Protein AF-A0A8S9Z5M8-F1 (afdb_monomer)

Sequence (150 aa):
MRRLLTLWLYGPLDDVDRWKASKYRQVLLYIGLVCLKEVLDAKMYEKFLRLSACMYALCNSQLPQHYLSFVHRTLIKTVDQFAALYGEGELVFNVHNVVHLCYEVILRGSMDAFSAVPYESYLSTLETFDTLTNVAPLTAFPEMCGKGCL

Secondary structure (DSSP, 8-state):
-HHHHTTTSSS-GGGGGG--HHHHHHIIIIIHHHHTTTTS-HHHHHHHHHHHHHHHHHH-TT--HHHHHHHHHHHHHHHHHHHHHH-TTSSHHHHHHHHHHHHHHHHH-SHHHH-SGGGHHHHHHHHHHHHHHTPPPTT-----------

Foldseek 3Di:
DQPQCPVPPVDHPVVVVVDAVVVVLCCLQPVVLPSCPVPDDPVVSVLSVLLNVLLVLLQDQPRDLVVLVVSLVSLVVSLVVVCVVPHVPPRCPVSVVSSCSSVVCVVQNGCVRPDCRVCPVVVVVVVVVCVVVPDPDPVPPDDDDDDDDD

Solvent-accessible surface area (backbone atoms only — not comparable to full-atom values): 9082 Å² total; per-residue (Å²): 115,72,77,71,52,48,78,73,42,100,51,71,75,89,46,60,91,73,56,53,69,60,55,55,49,44,34,53,68,52,52,39,69,66,66,36,58,89,67,42,57,72,74,57,36,53,52,49,51,53,50,28,52,41,54,51,50,46,49,40,72,81,58,57,70,79,53,49,61,53,40,38,56,51,42,48,56,50,47,55,56,47,36,74,74,73,40,77,83,83,46,55,67,72,54,49,51,59,47,50,46,51,57,48,31,73,74,65,40,26,44,70,74,73,51,64,60,84,50,52,66,54,53,57,48,50,55,52,52,47,69,72,62,74,55,79,64,86,80,72,68,75,93,75,82,85,82,89,81,135

Organism: NCBI:txid59628

pLDDT: mean 72.51, std 16.0, range [34.66, 91.06]

Structure (mmCIF, N/CA/C/O backbone):
data_AF-A0A8S9Z5M8-F1
#
_entry.id   AF-A0A8S9Z5M8-F1
#
loop_
_atom_site.group_PDB
_atom_site.id
_atom_site.type_symbol
_atom_site.label_atom_id
_atom_site.label_alt_id
_atom_site.label_comp_id
_atom_site.label_asym_id
_atom_site.label_entity_id
_atom_site.label_seq_id
_atom_site.pdbx_PDB_ins_code
_atom_site.Cartn_x
_atom_site.Cartn_y
_atom_site.Cartn_z
_atom_site.occupancy
_atom_site.B_iso_or_equiv
_atom_site.auth_seq_id
_atom_site.auth_comp_id
_atom_site.auth_asym_id
_atom_site.auth_atom_id
_atom_site.pdbx_PDB_model_num
ATOM 1 N N . MET A 1 1 ? -15.875 -4.301 15.216 1.00 44.03 1 MET A N 1
ATOM 2 C CA . MET A 1 1 ? -14.491 -4.409 14.696 1.00 44.03 1 MET A CA 1
ATOM 3 C C . MET A 1 1 ? -13.728 -5.605 15.263 1.00 44.03 1 MET A C 1
ATOM 5 O O . MET A 1 1 ? -13.448 -6.506 14.488 1.00 44.03 1 MET A O 1
ATOM 9 N N . ARG A 1 2 ? -13.460 -5.695 16.578 1.00 37.50 2 ARG A N 1
ATOM 10 C CA . ARG A 1 2 ? -12.623 -6.781 17.143 1.00 37.50 2 ARG A CA 1
ATOM 11 C C . ARG A 1 2 ? -13.194 -8.205 16.995 1.00 37.50 2 ARG A C 1
ATOM 13 O O . ARG A 1 2 ? -12.469 -9.102 16.608 1.00 37.50 2 ARG A O 1
ATOM 20 N N . ARG A 1 3 ? -14.494 -8.425 17.225 1.00 37.25 3 ARG A N 1
ATOM 21 C CA . ARG A 1 3 ? -15.064 -9.794 17.275 1.00 37.25 3 ARG A CA 1
ATOM 22 C C . ARG A 1 3 ? -15.187 -10.530 15.931 1.00 37.25 3 ARG A C 1
ATOM 24 O O . ARG A 1 3 ? -15.188 -11.754 15.924 1.00 37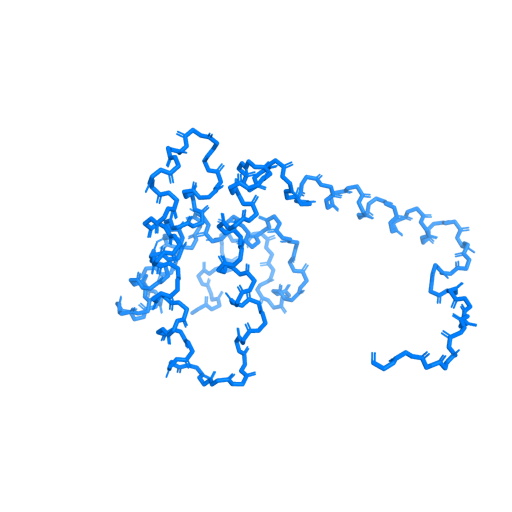.25 3 ARG A O 1
ATOM 31 N N . LEU A 1 4 ? -15.312 -9.811 14.813 1.00 42.97 4 LEU A N 1
ATOM 32 C CA . LEU A 1 4 ? -15.483 -10.432 13.488 1.00 42.97 4 LEU A CA 1
ATOM 33 C C . LEU A 1 4 ? -14.142 -10.807 12.846 1.00 42.97 4 LEU A C 1
ATOM 35 O O . LEU A 1 4 ? -14.042 -11.824 12.171 1.00 42.97 4 LEU A O 1
ATOM 39 N N . LEU A 1 5 ? -13.101 -10.018 13.107 1.00 44.25 5 LEU A N 1
ATOM 40 C CA . LEU A 1 5 ? -11.755 -10.260 12.594 1.00 44.25 5 LEU A CA 1
ATOM 41 C C . LEU A 1 5 ? -11.024 -11.373 13.386 1.00 44.25 5 LEU A C 1
ATOM 43 O O . LEU A 1 5 ? -10.251 -12.112 12.788 1.00 44.25 5 LEU A O 1
ATOM 47 N N . THR A 1 6 ? -11.324 -11.580 14.680 1.00 49.69 6 THR A N 1
ATOM 48 C CA . THR A 1 6 ? -10.726 -12.650 15.516 1.00 49.69 6 THR A CA 1
ATOM 49 C C . THR A 1 6 ? -11.172 -14.066 15.158 1.00 49.69 6 THR A C 1
ATOM 51 O O . THR A 1 6 ? -10.491 -15.020 15.508 1.00 49.69 6 THR A O 1
ATOM 54 N N . LEU A 1 7 ? -12.330 -14.228 14.511 1.00 46.56 7 LEU A N 1
ATOM 55 C CA . LEU A 1 7 ? -12.859 -15.551 14.154 1.00 46.56 7 LEU A CA 1
ATOM 56 C C . LEU A 1 7 ? -12.249 -16.114 12.859 1.00 46.56 7 LEU A C 1
ATOM 58 O O . LEU A 1 7 ? -12.346 -17.314 12.627 1.00 46.56 7 LEU A O 1
ATOM 62 N N . TRP A 1 8 ? -11.624 -15.267 12.032 1.00 43.75 8 TRP A N 1
ATOM 63 C CA . TRP A 1 8 ? -11.082 -15.643 10.717 1.00 43.75 8 TRP A CA 1
ATOM 64 C C . TRP A 1 8 ? -9.575 -15.400 10.566 1.00 43.75 8 TRP A C 1
ATOM 66 O O . TRP A 1 8 ? -8.917 -16.119 9.817 1.00 43.75 8 TRP A O 1
ATOM 76 N N . LEU A 1 9 ? -8.997 -14.431 11.281 1.00 47.44 9 LEU A N 1
ATOM 77 C CA . LEU A 1 9 ? -7.546 -14.312 11.410 1.00 47.44 9 LEU A CA 1
ATOM 78 C C . LEU A 1 9 ? -7.100 -15.188 12.581 1.00 47.44 9 LEU A C 1
ATOM 80 O O . LEU A 1 9 ? -7.523 -14.980 13.712 1.00 47.44 9 LEU A O 1
ATOM 84 N N . TYR A 1 10 ? -6.246 -16.169 12.297 1.00 44.75 10 TYR A N 1
ATOM 85 C CA . TYR A 1 10 ? -5.648 -17.112 13.250 1.00 44.75 10 TYR A CA 1
ATOM 86 C C . TYR A 1 10 ? -4.665 -16.384 14.205 1.00 44.75 10 TYR A C 1
ATOM 88 O O . TYR A 1 10 ? -3.453 -16.599 14.167 1.00 44.75 10 TYR A O 1
ATOM 96 N N . GLY A 1 11 ? -5.154 -15.425 14.997 1.00 53.72 11 GLY A N 1
ATOM 97 C CA . GLY A 1 11 ? -4.364 -14.648 15.951 1.00 53.72 11 GLY A CA 1
ATOM 98 C C . GLY A 1 11 ? -5.156 -13.522 16.638 1.00 53.72 11 GLY A C 1
ATOM 99 O O . GLY A 1 11 ? -6.099 -12.988 16.048 1.00 53.72 11 GLY A O 1
ATOM 100 N N . PRO A 1 12 ? -4.781 -13.130 17.870 1.00 50.78 12 PRO A N 1
ATOM 101 C CA . PRO A 1 12 ? -5.398 -11.997 18.545 1.00 50.78 12 PRO A CA 1
ATOM 102 C C . PRO A 1 12 ? -5.161 -10.713 17.741 1.00 50.78 12 PRO A C 1
ATOM 104 O O . PRO A 1 12 ? -4.031 -10.376 17.391 1.00 50.78 12 PRO A O 1
ATOM 107 N N . LEU A 1 13 ? -6.229 -9.956 17.485 1.00 54.47 13 LEU A N 1
ATOM 108 C CA . LEU A 1 13 ? -6.138 -8.578 16.977 1.00 54.47 13 LEU A CA 1
ATOM 109 C C . LEU A 1 13 ? -5.541 -7.610 18.006 1.00 54.47 13 LEU A C 1
ATOM 111 O O . LEU A 1 13 ? -5.389 -6.428 17.720 1.00 54.47 13 LEU A O 1
ATOM 115 N N . ASP A 1 14 ? -5.255 -8.095 19.211 1.00 56.62 14 ASP A N 1
ATOM 116 C CA . ASP A 1 14 ? -4.609 -7.319 20.263 1.00 56.62 14 ASP A CA 1
ATOM 117 C C . ASP A 1 14 ? -3.111 -7.101 19.981 1.00 56.62 14 ASP A C 1
ATOM 119 O O . ASP A 1 14 ? -2.494 -6.274 20.636 1.00 56.62 14 ASP A O 1
ATOM 123 N N . ASP A 1 15 ? -2.556 -7.783 18.971 1.00 62.53 15 ASP A N 1
ATOM 124 C CA . ASP A 1 15 ? -1.140 -7.731 18.585 1.00 62.53 15 ASP A CA 1
ATOM 125 C C . ASP A 1 15 ? -0.957 -7.305 17.114 1.00 62.53 15 ASP A C 1
ATOM 127 O O . ASP A 1 15 ? -0.046 -7.765 16.423 1.00 62.53 15 ASP A O 1
ATOM 131 N N . VAL A 1 16 ? -1.847 -6.443 16.598 1.00 61.62 16 VAL A N 1
ATOM 132 C CA . VAL A 1 16 ? -1.737 -5.889 15.230 1.00 61.62 16 VAL A CA 1
ATOM 133 C C . VAL A 1 16 ? -0.348 -5.286 15.008 1.00 61.62 16 VAL A C 1
ATOM 135 O O . VAL A 1 16 ? 0.288 -5.589 14.003 1.00 61.62 16 VAL A O 1
ATOM 138 N N . ASP A 1 17 ? 0.196 -4.574 15.992 1.00 63.91 17 ASP A N 1
ATOM 139 C CA . ASP A 1 17 ? 1.531 -3.965 15.915 1.00 63.91 17 ASP A CA 1
ATOM 140 C C . ASP A 1 17 ? 2.669 -4.984 15.699 1.00 63.91 17 ASP A C 1
ATOM 142 O O . ASP A 1 17 ? 3.734 -4.626 15.202 1.00 63.91 17 ASP A O 1
ATOM 146 N N . ARG A 1 18 ? 2.447 -6.271 16.006 1.00 67.00 18 ARG A N 1
ATOM 147 C CA . ARG A 1 18 ? 3.415 -7.367 15.802 1.00 67.00 18 ARG A CA 1
ATOM 148 C C . ARG A 1 18 ? 3.173 -8.177 14.532 1.00 67.00 18 ARG A C 1
ATOM 150 O O . ARG A 1 18 ? 3.796 -9.223 14.324 1.00 67.00 18 ARG A O 1
ATOM 157 N N . TRP A 1 19 ? 2.221 -7.778 13.697 1.00 69.69 19 TRP A N 1
ATOM 158 C CA . TRP A 1 19 ? 1.952 -8.509 12.470 1.00 69.69 19 TRP A CA 1
ATOM 159 C C . TRP A 1 19 ? 3.107 -8.368 11.483 1.00 69.69 19 TRP A C 1
ATOM 161 O O . TRP A 1 19 ? 3.592 -7.280 11.196 1.00 69.69 19 TRP A O 1
ATOM 171 N N . LYS A 1 20 ? 3.498 -9.503 10.905 1.00 73.31 20 LYS A N 1
ATOM 172 C CA . LYS A 1 20 ? 4.399 -9.543 9.753 1.00 73.31 20 LYS A CA 1
ATOM 173 C C . LYS A 1 20 ? 3.739 -8.858 8.546 1.00 73.31 20 LYS A C 1
ATOM 175 O O . LYS A 1 20 ? 2.514 -8.930 8.386 1.00 73.31 20 LYS A O 1
ATOM 180 N N . ALA A 1 21 ? 4.527 -8.249 7.665 1.00 75.81 21 ALA A N 1
ATOM 181 C CA . ALA A 1 21 ? 4.059 -7.562 6.460 1.00 75.81 21 ALA A CA 1
ATOM 182 C C . ALA A 1 21 ? 3.217 -8.477 5.555 1.00 75.81 21 ALA A C 1
ATOM 184 O O . ALA A 1 21 ? 2.241 -8.031 4.950 1.00 75.81 21 ALA A O 1
ATOM 185 N N . SER A 1 22 ? 3.527 -9.776 5.521 1.00 78.31 22 SER A N 1
ATOM 186 C CA . SER A 1 22 ? 2.708 -10.810 4.865 1.00 78.31 22 SER A CA 1
ATOM 187 C C . SER A 1 22 ? 1.237 -10.821 5.316 1.00 78.31 22 SER A C 1
ATOM 189 O O . SER A 1 22 ? 0.340 -10.901 4.471 1.00 78.31 22 SER A O 1
ATOM 191 N N . LYS A 1 23 ? 0.957 -10.674 6.619 1.00 79.56 23 LYS A N 1
ATOM 192 C CA . LYS A 1 23 ? -0.420 -10.623 7.151 1.00 79.56 23 LYS A CA 1
ATOM 193 C C . LYS A 1 23 ? -1.125 -9.327 6.765 1.00 79.56 23 LYS A C 1
ATOM 195 O O . LYS A 1 23 ? -2.271 -9.365 6.319 1.00 79.56 23 LYS A O 1
ATOM 200 N N . TYR A 1 24 ? -0.430 -8.194 6.869 1.00 80.00 24 TYR A N 1
ATOM 201 C CA . TYR A 1 24 ? -0.959 -6.902 6.426 1.00 80.00 24 TYR A CA 1
ATOM 202 C C . TYR A 1 24 ? -1.333 -6.919 4.946 1.00 80.00 24 TYR A C 1
ATOM 204 O O . TYR A 1 24 ? -2.430 -6.500 4.576 1.00 80.00 24 TYR A O 1
ATOM 212 N N . ARG A 1 25 ? -0.464 -7.488 4.105 1.00 84.25 25 ARG A N 1
ATOM 213 C CA . ARG A 1 25 ? -0.726 -7.676 2.678 1.00 84.25 25 ARG A CA 1
ATOM 214 C C . ARG A 1 25 ? -1.955 -8.554 2.436 1.00 84.25 25 ARG A C 1
ATOM 216 O O . ARG A 1 25 ? -2.781 -8.220 1.589 1.00 84.25 25 ARG A O 1
ATOM 223 N N . GLN A 1 26 ? -2.102 -9.651 3.178 1.00 84.88 26 GLN A N 1
ATOM 224 C CA . G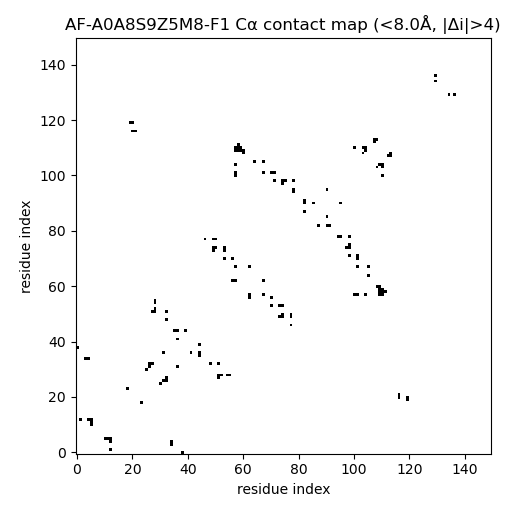LN A 1 26 ? -3.246 -10.555 3.038 1.00 84.88 26 GLN A CA 1
ATOM 225 C C . GLN A 1 26 ? -4.573 -9.873 3.399 1.00 84.88 26 GLN A C 1
ATOM 227 O O . GLN A 1 26 ? -5.579 -10.052 2.706 1.00 84.88 26 GLN A O 1
ATOM 232 N N . VAL A 1 27 ? -4.574 -9.056 4.455 1.00 85.56 27 VAL A N 1
ATOM 233 C CA . VAL A 1 27 ? -5.740 -8.254 4.835 1.00 85.56 27 VAL A CA 1
ATOM 234 C C . VAL A 1 27 ? -6.033 -7.187 3.789 1.00 85.56 27 VAL A C 1
ATOM 236 O O . VAL A 1 27 ? -7.179 -7.058 3.370 1.00 85.56 27 VAL A O 1
ATOM 239 N N . LEU A 1 28 ? -5.021 -6.472 3.308 1.00 86.31 28 LEU A N 1
ATOM 240 C CA . LEU A 1 28 ? -5.208 -5.390 2.346 1.00 86.31 28 LEU A CA 1
ATOM 241 C C . LEU A 1 28 ? -5.743 -5.877 0.991 1.00 86.31 28 LEU A C 1
ATOM 243 O O . LEU A 1 28 ? -6.610 -5.224 0.414 1.00 86.31 28 LEU A O 1
ATOM 247 N N . LEU A 1 29 ? -5.240 -7.007 0.486 1.00 88.00 29 LEU A N 1
ATOM 248 C CA . LEU A 1 29 ? -5.560 -7.491 -0.861 1.00 88.00 29 LEU A CA 1
ATOM 249 C C . LEU A 1 29 ? -6.757 -8.443 -0.918 1.00 88.00 29 LEU A C 1
ATOM 251 O O . LEU A 1 29 ? -7.408 -8.513 -1.956 1.00 88.00 29 LEU A O 1
ATOM 255 N N . TYR A 1 30 ? -7.043 -9.182 0.159 1.00 87.75 30 TYR A N 1
ATOM 256 C CA . TYR A 1 30 ? -8.009 -10.284 0.104 1.00 87.75 30 TYR A CA 1
ATOM 257 C C . TYR A 1 30 ? -9.039 -10.218 1.229 1.00 87.75 30 TYR A C 1
ATOM 259 O O . TYR A 1 30 ? -10.225 -10.015 0.979 1.00 87.75 30 TYR A O 1
ATOM 267 N N . ILE A 1 31 ? -8.601 -10.370 2.481 1.00 85.94 31 ILE A N 1
ATOM 268 C CA . ILE A 1 31 ? -9.518 -10.587 3.612 1.00 85.94 31 ILE A CA 1
ATOM 269 C C . ILE A 1 31 ? -10.308 -9.310 3.928 1.00 85.94 31 ILE A C 1
ATOM 271 O O . ILE A 1 31 ? -11.511 -9.359 4.182 1.00 85.94 31 ILE A O 1
ATOM 275 N N . GLY A 1 32 ? -9.658 -8.150 3.859 1.00 84.62 32 GLY A N 1
ATOM 276 C CA . GLY A 1 32 ? -10.265 -6.858 4.164 1.00 84.62 32 GLY A CA 1
ATOM 277 C C . GLY A 1 32 ? -11.416 -6.499 3.227 1.00 84.62 32 GLY A C 1
ATOM 278 O O . GLY A 1 32 ? -12.378 -5.886 3.678 1.00 84.62 32 GLY A O 1
ATOM 279 N N . LEU A 1 33 ? -11.386 -6.949 1.966 1.00 87.88 33 LEU A N 1
ATOM 280 C CA . LEU A 1 33 ? -12.470 -6.714 1.003 1.00 87.88 33 LEU A CA 1
ATOM 281 C C . LEU A 1 33 ? -13.803 -7.290 1.500 1.00 87.88 33 LEU A C 1
ATOM 283 O O . LEU A 1 33 ? -14.843 -6.657 1.339 1.00 87.88 33 LEU A O 1
ATOM 287 N N . VAL A 1 34 ? -13.766 -8.466 2.129 1.00 87.25 34 VAL A N 1
ATOM 288 C CA . VAL A 1 34 ? -14.957 -9.152 2.649 1.00 87.25 34 VAL A CA 1
ATOM 289 C C . VAL A 1 34 ? -15.258 -8.698 4.074 1.00 87.25 34 VAL A C 1
ATOM 291 O O . VAL A 1 34 ? -16.385 -8.323 4.385 1.00 87.25 34 VAL A O 1
ATOM 294 N N . CYS A 1 35 ? -14.246 -8.689 4.944 1.00 84.69 35 CYS A N 1
ATOM 295 C CA . CYS A 1 35 ? -14.439 -8.454 6.373 1.00 84.69 35 CYS A CA 1
ATOM 296 C C . CYS A 1 35 ? -14.772 -7.001 6.722 1.00 84.69 35 CYS A C 1
ATOM 298 O O . CYS A 1 35 ? -15.430 -6.769 7.734 1.00 84.69 35 CYS A O 1
ATOM 300 N N . LEU A 1 36 ? -14.319 -6.020 5.933 1.00 82.88 36 LEU A N 1
ATOM 301 C CA . LEU A 1 36 ? -14.535 -4.604 6.247 1.00 82.88 36 LEU A CA 1
ATOM 302 C C . LEU A 1 36 ? -15.835 -4.042 5.667 1.00 82.88 36 LEU A C 1
ATOM 304 O O . LEU A 1 36 ? -16.239 -2.954 6.072 1.00 82.88 36 LEU A O 1
ATOM 308 N N . LYS A 1 37 ? -16.507 -4.780 4.775 1.00 84.06 37 LYS A N 1
ATOM 309 C CA . LYS A 1 37 ? -17.727 -4.328 4.091 1.00 84.06 37 LYS A CA 1
ATOM 310 C C . LYS A 1 37 ? -18.855 -3.970 5.057 1.00 84.06 37 LYS A C 1
ATOM 312 O O . LYS A 1 37 ? -19.471 -2.925 4.915 1.00 84.06 37 LYS A O 1
ATOM 317 N N . GLU A 1 38 ? -19.086 -4.821 6.050 1.00 82.69 38 GLU A N 1
ATOM 318 C CA . GLU A 1 38 ? -20.159 -4.652 7.043 1.00 82.69 38 GLU A CA 1
ATOM 319 C C . GLU A 1 38 ? -19.685 -3.899 8.301 1.00 82.69 38 GLU A C 1
ATOM 321 O O . GLU A 1 38 ? -20.399 -3.803 9.297 1.00 82.69 38 GLU A O 1
ATOM 326 N N . VAL A 1 39 ? -18.434 -3.428 8.302 1.00 84.50 39 VAL A N 1
ATOM 327 C CA . VAL A 1 39 ? -17.768 -2.871 9.487 1.00 84.50 39 VAL A CA 1
ATOM 328 C C . VAL A 1 39 ? -17.448 -1.391 9.318 1.00 84.50 39 VAL A C 1
ATOM 330 O O . VAL A 1 39 ? -17.513 -0.645 10.294 1.00 84.50 39 VAL A O 1
ATOM 333 N N . LEU A 1 40 ? -17.075 -0.973 8.109 1.00 82.88 40 LEU A N 1
ATOM 334 C CA . LEU A 1 40 ? -16.789 0.417 7.776 1.00 82.88 40 LEU A CA 1
ATOM 335 C C . LEU A 1 40 ? -18.038 1.116 7.237 1.00 82.88 40 LEU A C 1
ATOM 337 O O . LEU A 1 40 ? -18.867 0.502 6.571 1.00 82.88 40 LEU A O 1
ATOM 341 N N . ASP A 1 41 ? -18.124 2.428 7.466 1.00 87.50 41 ASP A N 1
ATOM 342 C CA . ASP A 1 41 ? -19.095 3.263 6.761 1.00 87.50 41 ASP A CA 1
ATOM 343 C C . ASP A 1 41 ? -18.871 3.179 5.243 1.00 87.50 41 ASP A C 1
ATOM 345 O O . ASP A 1 41 ? -17.732 3.051 4.779 1.00 87.50 41 ASP A O 1
ATOM 349 N N . ALA A 1 42 ? -19.945 3.304 4.463 1.00 87.38 42 ALA A N 1
ATOM 350 C CA . ALA A 1 42 ? -19.910 3.141 3.012 1.00 87.38 42 ALA A CA 1
ATOM 351 C C . ALA A 1 42 ? -18.831 4.016 2.345 1.00 87.38 42 ALA A C 1
ATOM 353 O O . ALA A 1 42 ? -18.111 3.548 1.460 1.00 87.38 42 ALA A O 1
ATOM 354 N N . LYS A 1 43 ? -18.651 5.260 2.812 1.00 86.00 43 LYS A N 1
ATOM 355 C CA . LYS A 1 43 ? -17.641 6.183 2.265 1.00 86.00 43 LYS A CA 1
ATOM 356 C C . LYS A 1 43 ? -16.212 5.757 2.594 1.00 86.00 43 LYS A C 1
ATOM 358 O O . LYS A 1 43 ? -15.302 5.977 1.795 1.00 86.00 43 LYS A O 1
ATOM 363 N N . MET A 1 44 ? -15.996 5.180 3.774 1.00 82.88 44 MET A N 1
ATOM 364 C CA . MET A 1 44 ? -14.684 4.678 4.190 1.00 82.88 44 MET A CA 1
ATOM 365 C C . MET A 1 44 ? -14.350 3.370 3.480 1.00 82.88 44 MET A C 1
ATOM 367 O O . MET A 1 44 ? -13.221 3.190 3.025 1.00 82.88 44 MET A O 1
ATOM 371 N N . TYR A 1 45 ? -15.339 2.489 3.325 1.00 87.38 45 TYR A N 1
ATOM 372 C CA . TYR A 1 45 ? -15.183 1.243 2.590 1.00 87.38 45 TYR A CA 1
ATOM 373 C C . TYR A 1 45 ? -14.836 1.495 1.119 1.00 87.38 45 TYR A C 1
ATOM 375 O O . TYR A 1 45 ? -13.931 0.859 0.589 1.00 87.38 45 TYR A O 1
ATOM 383 N N . GLU A 1 46 ? -15.455 2.487 0.471 1.00 89.31 46 GLU A N 1
ATOM 384 C CA . GLU A 1 46 ? -15.107 2.863 -0.904 1.00 89.31 46 GLU A CA 1
ATOM 385 C C . GLU A 1 46 ? -13.636 3.300 -1.042 1.00 89.31 46 GLU A C 1
ATOM 387 O O . GLU A 1 46 ? -12.945 2.907 -1.985 1.00 89.31 46 GLU A O 1
ATOM 392 N N . LYS A 1 47 ? -13.122 4.080 -0.084 1.00 85.94 47 LYS A N 1
ATOM 393 C CA . LYS A 1 47 ? -11.710 4.504 -0.063 1.00 85.94 47 LYS A CA 1
ATOM 394 C C . LYS A 1 47 ? -10.776 3.319 0.162 1.00 85.94 47 LYS A C 1
ATOM 396 O O . LYS A 1 47 ? -9.753 3.219 -0.515 1.00 85.94 47 LYS A O 1
ATOM 401 N N . PHE A 1 48 ? -11.150 2.406 1.060 1.00 87.31 48 PHE A N 1
ATOM 402 C CA . PHE A 1 48 ? -10.425 1.156 1.275 1.00 87.31 48 PHE A CA 1
ATOM 403 C C . PHE A 1 48 ? -10.374 0.314 -0.008 1.00 87.31 48 PHE A C 1
ATOM 405 O O . PHE A 1 48 ? -9.294 -0.089 -0.424 1.00 87.31 48 PHE A O 1
ATOM 412 N N . LEU A 1 49 ? -11.505 0.134 -0.700 1.00 90.31 49 LEU A N 1
ATOM 413 C CA . LEU A 1 49 ? -11.564 -0.596 -1.969 1.00 90.31 49 LEU A CA 1
ATOM 414 C C . LEU A 1 49 ? -10.656 0.016 -3.040 1.00 90.31 49 LEU A C 1
ATOM 416 O O . LEU A 1 49 ? -9.947 -0.715 -3.732 1.00 90.31 49 LEU A O 1
ATOM 420 N N . ARG A 1 50 ? -10.648 1.349 -3.174 1.00 90.00 50 ARG A N 1
ATOM 421 C CA . ARG A 1 50 ? -9.758 2.049 -4.118 1.00 90.00 50 ARG A CA 1
ATOM 422 C C . ARG A 1 50 ? -8.288 1.790 -3.799 1.00 90.00 50 ARG A C 1
ATOM 424 O O . ARG A 1 50 ? -7.519 1.506 -4.717 1.00 90.00 50 ARG A O 1
ATOM 431 N N . LEU A 1 51 ? -7.912 1.850 -2.521 1.00 88.81 51 LEU A N 1
ATOM 432 C CA . LEU A 1 51 ? -6.554 1.543 -2.074 1.00 88.81 51 LEU A CA 1
ATOM 433 C C . LEU A 1 51 ? -6.187 0.085 -2.388 1.00 88.81 51 LEU A C 1
ATOM 435 O O . LEU A 1 51 ? -5.175 -0.155 -3.043 1.00 88.81 51 LEU A O 1
ATOM 439 N N . SER A 1 52 ? -7.028 -0.876 -1.999 1.00 90.88 52 SER A N 1
ATOM 440 C CA . SER A 1 52 ? -6.820 -2.303 -2.274 1.00 90.88 52 SER A CA 1
ATOM 441 C C . SER A 1 52 ? -6.670 -2.592 -3.768 1.00 90.88 52 SER A C 1
ATOM 443 O O . SER A 1 52 ? -5.769 -3.330 -4.160 1.00 90.88 52 SER A O 1
ATOM 445 N N . ALA A 1 53 ? -7.495 -1.972 -4.616 1.00 91.06 53 ALA A N 1
ATOM 446 C CA . ALA A 1 53 ? -7.414 -2.126 -6.067 1.00 91.06 53 ALA A CA 1
ATOM 447 C C . ALA A 1 53 ? -6.098 -1.574 -6.639 1.00 91.06 53 ALA A C 1
ATOM 449 O O . ALA A 1 53 ? -5.473 -2.222 -7.479 1.00 91.06 53 ALA A O 1
ATOM 450 N N . CYS A 1 54 ? -5.646 -0.409 -6.163 1.00 90.88 54 CYS A N 1
ATOM 451 C CA . CYS A 1 54 ? -4.359 0.158 -6.569 1.00 90.88 54 CYS A CA 1
ATOM 452 C C . CYS A 1 54 ? -3.196 -0.754 -6.165 1.00 90.88 54 CYS A C 1
ATOM 454 O O . CYS A 1 54 ? -2.325 -1.040 -6.983 1.00 90.88 54 CYS A O 1
ATOM 456 N N . MET A 1 55 ? -3.208 -1.263 -4.933 1.00 89.62 55 MET A N 1
ATOM 457 C CA . MET A 1 55 ? -2.170 -2.169 -4.435 1.00 89.62 55 MET A CA 1
ATOM 458 C C . MET A 1 55 ? -2.149 -3.492 -5.203 1.00 89.62 55 MET A C 1
ATOM 460 O O . MET A 1 55 ? -1.078 -3.974 -5.565 1.00 89.62 55 MET A O 1
ATOM 464 N N . TYR A 1 56 ? -3.320 -4.041 -5.530 1.00 90.00 56 TYR A N 1
ATOM 465 C CA . TYR A 1 56 ? -3.430 -5.227 -6.378 1.00 90.00 56 TYR A CA 1
ATOM 466 C C . TYR A 1 56 ? -2.835 -4.986 -7.772 1.00 90.00 56 TYR A C 1
ATOM 468 O O . TYR A 1 56 ? -2.086 -5.818 -8.283 1.00 90.00 56 TYR A O 1
ATOM 476 N N . ALA A 1 57 ? -3.109 -3.821 -8.368 1.00 89.56 57 ALA A N 1
ATOM 477 C CA . ALA A 1 57 ? -2.551 -3.440 -9.660 1.00 89.56 57 ALA A CA 1
ATOM 478 C C . ALA A 1 57 ? -1.014 -3.331 -9.619 1.00 89.56 57 ALA A C 1
ATOM 480 O O . ALA A 1 57 ? -0.353 -3.792 -10.543 1.00 89.56 57 ALA A O 1
ATOM 481 N N . LEU A 1 58 ? -0.439 -2.792 -8.539 1.00 87.38 58 LEU A N 1
ATOM 482 C CA . LEU A 1 58 ? 1.016 -2.681 -8.361 1.00 87.38 58 LEU A CA 1
ATOM 483 C C . LEU A 1 58 ? 1.719 -4.031 -8.130 1.00 87.38 58 LEU A C 1
ATOM 485 O O . LEU A 1 58 ? 2.895 -4.180 -8.468 1.00 87.38 58 LEU A O 1
ATOM 489 N N . CYS A 1 59 ? 1.019 -5.024 -7.578 1.00 87.88 59 CYS A N 1
ATOM 490 C CA . CYS A 1 59 ? 1.521 -6.398 -7.492 1.00 87.88 59 CYS A CA 1
ATOM 491 C C . CYS A 1 59 ? 1.502 -7.125 -8.848 1.00 87.88 59 CYS A C 1
ATOM 493 O O . CYS A 1 59 ? 2.229 -8.100 -9.021 1.00 87.88 59 CYS A O 1
ATOM 495 N N . ASN A 1 60 ? 0.696 -6.676 -9.813 1.00 86.19 60 ASN A N 1
ATOM 496 C CA . ASN A 1 60 ? 0.558 -7.352 -11.098 1.00 86.19 60 ASN A CA 1
ATOM 497 C C . ASN A 1 60 ? 1.710 -6.994 -12.056 1.00 86.19 60 ASN A C 1
ATOM 499 O O . ASN A 1 60 ? 1.771 -5.890 -12.594 1.00 86.19 60 ASN A O 1
ATOM 503 N N . SER A 1 61 ? 2.588 -7.963 -12.326 1.00 79.94 61 SER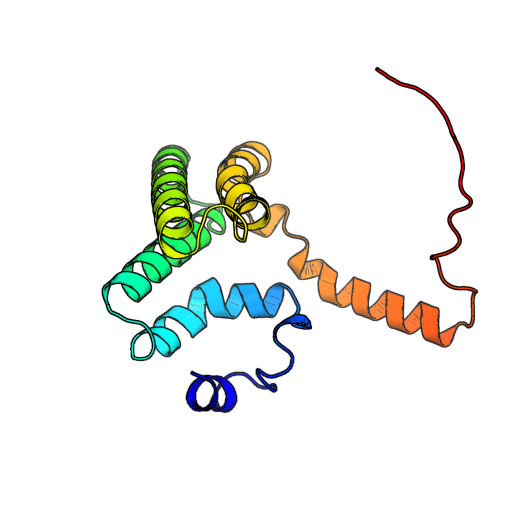 A N 1
ATOM 504 C CA . SER A 1 61 ? 3.725 -7.817 -13.249 1.00 79.94 61 SER A CA 1
ATOM 505 C C . SER A 1 61 ? 3.344 -7.655 -14.718 1.00 79.94 61 SER A C 1
ATOM 507 O O . SER A 1 61 ? 4.170 -7.212 -15.511 1.00 79.94 61 SER A O 1
ATOM 509 N N . GLN A 1 62 ? 2.105 -7.978 -15.086 1.00 83.75 62 GLN A N 1
ATOM 510 C CA . GLN A 1 62 ? 1.591 -7.857 -16.451 1.00 83.75 62 GLN A CA 1
ATOM 511 C C . GLN A 1 62 ? 0.820 -6.552 -16.678 1.00 83.75 62 GLN A C 1
ATOM 513 O O . GLN A 1 62 ? 0.256 -6.352 -17.755 1.00 83.75 62 GLN A O 1
ATOM 518 N N . LEU A 1 63 ? 0.743 -5.667 -15.676 1.00 82.06 63 LEU A N 1
ATOM 519 C CA . LEU A 1 63 ? 0.002 -4.421 -15.816 1.00 82.06 63 LEU A CA 1
ATOM 520 C C . LEU A 1 63 ? 0.710 -3.493 -16.820 1.00 82.06 63 LEU A C 1
ATOM 522 O O . LEU A 1 63 ? 1.870 -3.132 -16.611 1.00 82.06 63 LEU A O 1
ATOM 526 N N . PRO A 1 64 ? 0.025 -3.035 -17.883 1.00 81.94 64 PRO A N 1
ATOM 527 C CA . PRO A 1 64 ? 0.634 -2.110 -18.826 1.00 81.94 64 PRO A CA 1
ATOM 528 C C . PRO A 1 64 ? 0.998 -0.777 -18.160 1.00 81.94 64 PRO A C 1
ATOM 530 O O . PRO A 1 64 ? 0.219 -0.215 -17.389 1.00 81.94 64 PRO A O 1
ATOM 533 N N . GLN A 1 65 ? 2.145 -0.209 -18.532 1.00 78.38 65 GLN A N 1
ATOM 534 C CA . GLN A 1 65 ? 2.688 1.006 -17.913 1.00 78.38 65 GLN A CA 1
ATOM 535 C C . GLN A 1 65 ? 1.735 2.216 -17.970 1.00 78.38 65 GLN A C 1
ATOM 537 O O . GLN A 1 65 ? 1.708 3.029 -17.049 1.00 78.38 65 GLN A O 1
ATOM 542 N N . HIS A 1 66 ? 0.892 2.323 -19.002 1.00 80.19 66 HIS A N 1
ATOM 543 C CA . HIS A 1 66 ? -0.093 3.407 -19.104 1.00 80.19 66 HIS A CA 1
ATOM 544 C C . HIS A 1 66 ? -1.175 3.348 -18.007 1.00 80.19 66 HIS A C 1
ATOM 546 O O . HIS A 1 66 ? -1.714 4.389 -17.621 1.00 80.19 66 HIS A O 1
ATOM 552 N N . TYR A 1 67 ? -1.455 2.163 -17.448 1.00 84.44 67 TYR A N 1
ATOM 553 C CA . TYR A 1 67 ? -2.324 2.022 -16.278 1.00 84.44 67 TYR A CA 1
ATOM 554 C C . TYR A 1 67 ? -1.623 2.449 -14.985 1.00 84.44 67 TYR A C 1
ATOM 556 O O . TYR A 1 67 ? -2.296 2.962 -14.093 1.00 84.44 67 TYR A O 1
ATOM 564 N N . LEU A 1 68 ? -0.291 2.343 -14.882 1.00 85.12 68 LEU A N 1
ATOM 565 C CA . LEU A 1 68 ? 0.445 2.795 -13.691 1.00 85.12 68 LEU A CA 1
ATOM 566 C C . LEU A 1 68 ? 0.271 4.298 -13.453 1.00 85.12 68 LEU A C 1
ATOM 568 O O . LEU A 1 68 ? 0.079 4.719 -12.315 1.00 85.12 68 LEU A O 1
ATOM 572 N N . SER A 1 69 ? 0.228 5.113 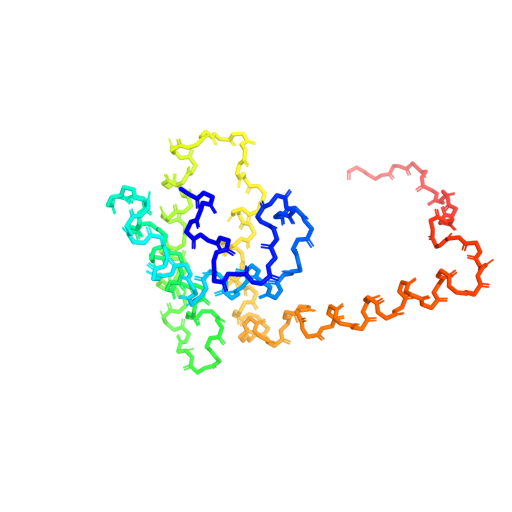-14.512 1.00 85.94 69 SER A N 1
ATOM 573 C CA . SER A 1 69 ? -0.065 6.547 -14.377 1.00 85.94 69 SER A CA 1
ATOM 574 C C . SER A 1 69 ? -1.472 6.810 -13.826 1.00 85.94 69 SER A C 1
ATOM 576 O O . SER A 1 69 ? -1.682 7.776 -13.091 1.00 85.94 69 SER A O 1
ATOM 578 N N . PHE A 1 70 ? -2.449 5.967 -14.172 1.00 88.81 70 PHE A N 1
ATOM 579 C CA . PHE A 1 70 ? -3.801 6.044 -13.616 1.00 88.81 70 PHE A CA 1
ATOM 580 C C . PHE A 1 70 ? -3.838 5.605 -12.147 1.00 88.81 70 PHE A C 1
ATOM 582 O O . PHE A 1 70 ? -4.442 6.298 -11.324 1.00 88.81 70 PHE A O 1
ATOM 589 N N . VAL A 1 71 ? -3.155 4.508 -11.808 1.00 90.00 71 VAL A N 1
ATOM 590 C CA . VAL A 1 71 ? -3.023 4.007 -10.431 1.00 90.00 71 VAL A CA 1
ATOM 591 C C . VAL A 1 71 ? -2.368 5.061 -9.540 1.00 90.00 71 VAL A C 1
ATOM 593 O O . VAL A 1 71 ? -2.924 5.403 -8.502 1.00 90.00 71 VAL A O 1
ATOM 596 N N . HIS A 1 72 ? -1.270 5.670 -9.989 1.00 89.12 72 HIS A N 1
ATOM 597 C CA . HIS A 1 72 ? -0.567 6.721 -9.252 1.00 89.12 72 HIS A CA 1
ATOM 598 C C . HIS A 1 72 ? -1.469 7.923 -8.936 1.00 89.12 72 HIS A C 1
ATOM 600 O O . HIS A 1 72 ? -1.588 8.335 -7.784 1.00 89.12 72 HIS A O 1
ATOM 606 N N . ARG A 1 73 ? -2.195 8.446 -9.937 1.00 88.75 73 ARG A N 1
ATOM 607 C CA . ARG A 1 73 ? -3.161 9.541 -9.721 1.00 88.75 73 ARG A CA 1
ATOM 608 C C . ARG A 1 73 ? -4.289 9.149 -8.766 1.00 88.75 73 ARG A C 1
ATOM 610 O O . ARG A 1 73 ? -4.802 10.001 -8.044 1.00 88.75 73 ARG A O 1
ATOM 617 N N . THR A 1 74 ? -4.706 7.887 -8.795 1.00 89.56 74 THR A N 1
ATOM 618 C CA . THR A 1 74 ? -5.764 7.374 -7.917 1.00 89.56 74 THR A CA 1
ATOM 619 C C . THR A 1 74 ? -5.268 7.241 -6.480 1.00 89.56 74 THR A C 1
ATOM 621 O O . THR A 1 74 ? -6.001 7.609 -5.560 1.00 89.56 74 THR A O 1
ATOM 624 N N . LEU A 1 75 ? -4.023 6.800 -6.283 1.00 87.88 75 LEU A N 1
ATOM 625 C CA . LEU A 1 75 ? -3.385 6.741 -4.972 1.00 87.88 75 LEU A CA 1
ATOM 626 C C . LEU A 1 75 ? -3.243 8.130 -4.361 1.00 87.88 75 LEU A C 1
ATOM 628 O O . LEU A 1 75 ? -3.762 8.317 -3.270 1.00 87.88 75 LEU A O 1
ATOM 632 N N . ILE A 1 76 ? -2.684 9.112 -5.079 1.00 87.62 76 ILE A N 1
ATOM 633 C CA . ILE A 1 76 ? -2.563 10.500 -4.583 1.00 87.62 76 ILE A CA 1
ATOM 634 C C . ILE A 1 76 ? -3.911 11.013 -4.065 1.00 87.62 76 ILE A C 1
ATOM 636 O O . ILE A 1 76 ? -4.035 11.388 -2.905 1.00 87.62 76 ILE A O 1
ATOM 640 N N . LYS A 1 77 ? -4.965 10.912 -4.886 1.00 87.06 77 LYS A N 1
ATOM 641 C CA . LYS A 1 77 ? -6.312 11.354 -4.492 1.00 87.06 77 LYS A CA 1
ATOM 642 C C . LYS A 1 77 ? -6.853 10.614 -3.275 1.00 87.06 77 LYS A C 1
ATOM 644 O O . LYS A 1 77 ? -7.591 11.191 -2.482 1.00 87.06 77 LYS A O 1
ATOM 649 N N . THR A 1 78 ? -6.560 9.322 -3.165 1.00 83.38 78 THR A N 1
ATOM 650 C CA . THR A 1 78 ? -7.013 8.510 -2.034 1.00 83.38 78 THR A CA 1
ATOM 651 C C . THR A 1 78 ? -6.282 8.941 -0.764 1.00 83.38 78 THR A C 1
ATOM 653 O O . THR A 1 78 ? -6.931 9.152 0.255 1.00 83.38 78 THR A O 1
ATOM 656 N N . VAL A 1 79 ? -4.969 9.166 -0.842 1.00 82.31 79 VAL A N 1
ATOM 657 C CA . VAL A 1 79 ? -4.121 9.654 0.254 1.00 82.31 79 VAL A CA 1
ATOM 658 C C . VAL A 1 79 ? -4.546 11.036 0.741 1.00 82.31 79 VAL A C 1
ATOM 660 O O . VAL A 1 79 ? -4.762 11.197 1.939 1.00 82.31 79 VAL A O 1
ATOM 663 N N . ASP A 1 80 ? -4.768 11.993 -0.162 1.00 82.94 80 ASP A N 1
ATOM 664 C CA . ASP A 1 80 ? -5.227 13.344 0.195 1.00 82.94 80 ASP A CA 1
ATOM 665 C C . ASP A 1 80 ? -6.557 13.295 0.960 1.00 82.94 80 ASP A C 1
ATOM 667 O O . ASP A 1 80 ? -6.775 13.986 1.955 1.00 82.94 80 ASP A O 1
ATOM 671 N N . GLN A 1 81 ? -7.454 12.411 0.524 1.00 80.94 81 GLN A N 1
ATOM 672 C CA . GLN A 1 81 ? -8.730 12.195 1.191 1.00 80.94 81 GLN A CA 1
ATOM 673 C C . GLN A 1 81 ? -8.596 11.505 2.553 1.00 80.94 81 GLN A C 1
ATOM 675 O O . GLN A 1 81 ? -9.450 11.724 3.410 1.00 80.94 81 GLN A O 1
ATOM 680 N N . PHE A 1 82 ? -7.587 10.654 2.748 1.00 76.12 82 PHE A N 1
ATOM 681 C CA . PHE A 1 82 ? -7.278 10.062 4.051 1.00 76.12 82 PHE A CA 1
ATOM 682 C C . PHE A 1 82 ? -6.673 11.105 4.996 1.00 76.12 82 PHE A C 1
ATOM 684 O O . PHE A 1 82 ? -7.122 11.208 6.136 1.00 76.12 82 PHE A O 1
ATOM 691 N N . ALA A 1 83 ? -5.740 11.932 4.517 1.00 75.62 83 ALA A N 1
ATOM 692 C CA . ALA A 1 83 ? -5.156 13.027 5.293 1.00 75.62 83 ALA A CA 1
ATOM 693 C C . ALA A 1 83 ? -6.233 14.005 5.797 1.00 75.62 83 ALA A C 1
ATOM 695 O O . ALA A 1 83 ? -6.246 14.364 6.972 1.00 75.62 83 ALA A O 1
ATOM 696 N N . ALA A 1 84 ? -7.213 14.341 4.951 1.00 76.19 84 ALA A N 1
ATOM 697 C CA . ALA A 1 84 ? -8.337 15.197 5.334 1.00 76.19 84 ALA A CA 1
ATOM 698 C C . ALA A 1 84 ? -9.261 14.590 6.412 1.00 76.19 84 ALA A C 1
ATOM 700 O O . ALA A 1 84 ? -9.935 15.332 7.122 1.00 76.19 84 ALA A O 1
ATOM 701 N N . LEU A 1 85 ? -9.334 13.257 6.527 1.00 72.44 85 LEU A N 1
ATOM 702 C CA . LEU A 1 85 ? -10.228 12.572 7.472 1.00 72.44 85 LEU A CA 1
ATOM 703 C C . LEU A 1 85 ? -9.615 12.374 8.860 1.00 72.44 85 LEU A C 1
ATOM 705 O O . LEU A 1 85 ? -10.341 12.379 9.849 1.00 72.44 85 LEU A O 1
ATOM 709 N N . TYR A 1 86 ? -8.304 12.166 8.927 1.00 68.75 86 TYR A N 1
ATOM 710 C CA . TYR A 1 86 ? -7.602 11.767 10.151 1.00 68.75 86 TYR A CA 1
ATOM 711 C C . TYR A 1 86 ? -6.639 12.846 10.677 1.00 68.75 86 TYR A C 1
ATOM 713 O O . TYR A 1 86 ? -6.128 12.708 11.785 1.00 68.75 86 TYR A O 1
ATOM 721 N N . GLY A 1 87 ? -6.428 13.930 9.922 1.00 66.88 87 GLY A N 1
ATOM 722 C CA . GLY A 1 87 ? -5.531 15.032 10.268 1.00 66.88 87 GLY A CA 1
ATOM 723 C C . GLY A 1 87 ? -4.131 14.876 9.667 1.00 66.88 87 GLY A C 1
ATOM 724 O O . GLY A 1 87 ? -3.649 13.768 9.434 1.00 66.88 87 GLY A O 1
ATOM 725 N N . GLU A 1 88 ? -3.462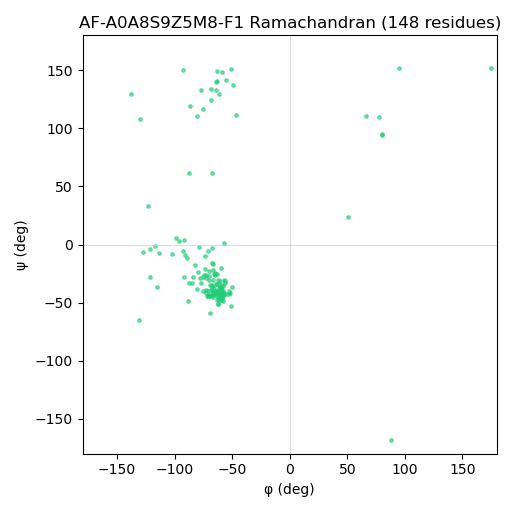 16.005 9.422 1.00 61.16 88 GLU A N 1
ATOM 726 C CA . GLU A 1 88 ? -2.152 16.058 8.753 1.00 61.16 88 GLU A CA 1
ATOM 727 C C . GLU A 1 88 ? -1.007 15.424 9.564 1.00 61.16 88 GLU A C 1
ATOM 729 O O . GLU A 1 88 ? 0.028 15.119 8.991 1.00 61.16 88 GLU A O 1
ATOM 734 N N . GLY A 1 89 ? -1.161 15.203 10.875 1.00 57.31 89 GLY A N 1
ATOM 735 C CA . GLY A 1 89 ? -0.061 14.768 11.750 1.00 57.31 89 GLY A CA 1
ATOM 736 C C . GLY A 1 89 ? 0.218 13.259 11.789 1.00 57.31 89 GLY A C 1
ATOM 737 O O . GLY A 1 89 ? 1.356 12.860 12.008 1.00 57.31 89 GLY A O 1
ATOM 738 N N . GLU A 1 90 ? -0.786 12.412 11.558 1.00 52.97 90 GLU A N 1
ATOM 739 C CA . GLU A 1 90 ? -0.715 10.982 11.926 1.00 52.97 90 GLU A CA 1
ATOM 740 C C . GLU A 1 90 ? -0.435 10.034 10.745 1.00 52.97 90 GLU A C 1
ATOM 742 O O . GLU A 1 90 ? -0.210 8.840 10.932 1.00 52.97 90 GLU A O 1
ATOM 747 N N . LEU A 1 91 ? -0.450 10.530 9.503 1.00 56.56 91 LEU A N 1
ATOM 748 C CA . LEU A 1 91 ? -0.481 9.660 8.314 1.00 56.56 91 LEU A CA 1
ATOM 749 C C . LEU A 1 91 ? 0.602 9.934 7.276 1.00 56.56 91 LEU A C 1
ATOM 751 O O . LEU A 1 91 ? 0.723 9.165 6.326 1.00 56.56 91 LEU A O 1
ATOM 755 N N . VAL A 1 92 ? 1.405 10.987 7.425 1.00 57.91 92 VAL A N 1
ATOM 756 C CA . VAL A 1 92 ? 2.220 11.477 6.304 1.00 57.91 92 VAL A CA 1
ATOM 757 C C . VAL A 1 92 ? 3.240 10.442 5.845 1.00 57.91 92 VAL A C 1
ATOM 759 O O . VAL A 1 92 ? 3.299 10.157 4.659 1.00 57.91 92 VAL A O 1
ATOM 762 N N . PHE A 1 93 ? 4.004 9.820 6.744 1.00 65.31 93 PHE A N 1
ATOM 763 C CA . PHE A 1 93 ? 5.145 9.005 6.315 1.00 65.31 93 PHE A CA 1
ATOM 764 C C . PHE A 1 93 ? 4.735 7.712 5.592 1.00 65.31 93 PHE A C 1
ATOM 766 O O . PHE A 1 93 ? 5.069 7.509 4.424 1.00 65.31 93 PHE A O 1
ATOM 773 N N . ASN A 1 94 ? 3.963 6.844 6.253 1.00 68.44 94 ASN A N 1
ATOM 774 C CA . ASN A 1 94 ? 3.589 5.548 5.681 1.00 68.44 94 ASN A CA 1
ATOM 775 C C . ASN A 1 94 ? 2.685 5.697 4.456 1.00 68.44 94 ASN A C 1
ATOM 777 O O . ASN A 1 94 ? 2.826 4.951 3.489 1.00 68.44 94 ASN A O 1
ATOM 781 N N . VAL A 1 95 ? 1.778 6.673 4.471 1.00 69.19 95 VAL A N 1
ATOM 782 C CA . VAL A 1 95 ? 0.835 6.873 3.371 1.00 69.19 95 VAL A CA 1
ATOM 783 C C . VAL A 1 95 ? 1.517 7.546 2.172 1.00 69.19 95 VAL A C 1
ATOM 785 O O . VAL A 1 95 ? 1.222 7.198 1.030 1.00 69.19 95 VAL A O 1
ATOM 788 N N . HIS A 1 96 ? 2.495 8.428 2.395 1.00 71.81 96 HIS A N 1
ATOM 789 C CA . HIS A 1 96 ? 3.312 8.994 1.319 1.00 71.81 96 HIS A CA 1
ATOM 790 C C . HIS A 1 96 ? 4.209 7.941 0.660 1.00 71.81 96 HIS A C 1
ATOM 792 O O . HIS A 1 96 ? 4.326 7.915 -0.566 1.00 71.81 96 HIS A O 1
ATOM 798 N N . ASN A 1 97 ? 4.760 7.006 1.442 1.00 77.38 97 ASN A N 1
ATOM 799 C CA . ASN A 1 97 ? 5.521 5.880 0.896 1.00 77.38 97 ASN A CA 1
ATOM 800 C C . ASN A 1 97 ? 4.682 5.043 -0.084 1.00 77.38 97 ASN A C 1
ATOM 802 O O . ASN A 1 97 ? 5.201 4.603 -1.107 1.00 77.38 97 ASN A O 1
ATOM 806 N N . VAL A 1 98 ? 3.374 4.886 0.162 1.00 76.88 98 VAL A N 1
ATOM 807 C CA . VAL A 1 98 ? 2.472 4.178 -0.764 1.00 76.88 98 VAL A CA 1
ATOM 808 C C . VAL A 1 98 ? 2.355 4.890 -2.115 1.00 76.88 98 VAL A C 1
ATOM 810 O O . VAL A 1 98 ? 2.257 4.225 -3.144 1.00 76.88 98 VAL A O 1
ATOM 813 N N . VAL A 1 99 ? 2.404 6.225 -2.150 1.00 82.88 99 VAL A N 1
ATOM 814 C CA . VAL A 1 99 ? 2.396 6.986 -3.412 1.00 82.88 99 VAL A CA 1
ATOM 815 C C . VAL A 1 99 ? 3.681 6.731 -4.203 1.00 82.88 99 VAL A C 1
ATOM 817 O O . VAL A 1 99 ? 3.623 6.466 -5.406 1.00 82.88 99 VAL A O 1
ATOM 820 N N . HIS A 1 100 ? 4.831 6.725 -3.522 1.00 82.50 100 HIS A N 1
ATOM 821 C CA . HIS A 1 100 ? 6.135 6.460 -4.143 1.00 82.50 100 HIS A CA 1
ATOM 822 C C . HIS A 1 100 ? 6.297 5.028 -4.656 1.00 82.50 100 HIS A C 1
ATOM 824 O O . HIS A 1 100 ? 7.067 4.811 -5.590 1.00 82.50 100 HIS A O 1
ATOM 830 N N . LEU A 1 101 ? 5.524 4.059 -4.150 1.00 82.81 101 LEU A N 1
ATOM 831 C CA . LEU A 1 101 ? 5.550 2.684 -4.670 1.00 82.81 101 LEU A CA 1
ATOM 832 C C . LEU A 1 101 ? 5.260 2.616 -6.172 1.00 82.81 101 LEU A C 1
ATOM 834 O O . LEU A 1 101 ? 5.804 1.754 -6.854 1.00 82.81 101 LEU A O 1
ATOM 838 N N . CYS A 1 102 ? 4.443 3.519 -6.720 1.00 83.62 102 CYS A N 1
ATOM 839 C CA . CYS A 1 102 ? 4.228 3.576 -8.166 1.00 83.62 102 CYS A CA 1
ATOM 840 C C . CYS A 1 102 ? 5.518 3.861 -8.939 1.00 83.62 102 CYS A C 1
ATOM 842 O O . CYS A 1 102 ? 5.726 3.279 -10.001 1.00 83.62 102 CYS A O 1
ATOM 844 N N . TYR A 1 103 ? 6.364 4.753 -8.422 1.00 82.81 103 TYR A N 1
ATOM 845 C CA . TYR A 1 103 ? 7.643 5.083 -9.039 1.00 82.81 103 TYR A CA 1
ATOM 846 C C . TYR A 1 103 ? 8.611 3.899 -8.956 1.00 82.81 103 TYR A C 1
ATOM 848 O O . TYR A 1 103 ? 9.196 3.511 -9.967 1.00 82.81 103 TYR A O 1
ATOM 856 N N . GLU A 1 104 ? 8.687 3.253 -7.791 1.00 82.50 104 GLU A N 1
ATOM 857 C CA . GLU A 1 104 ? 9.491 2.040 -7.608 1.0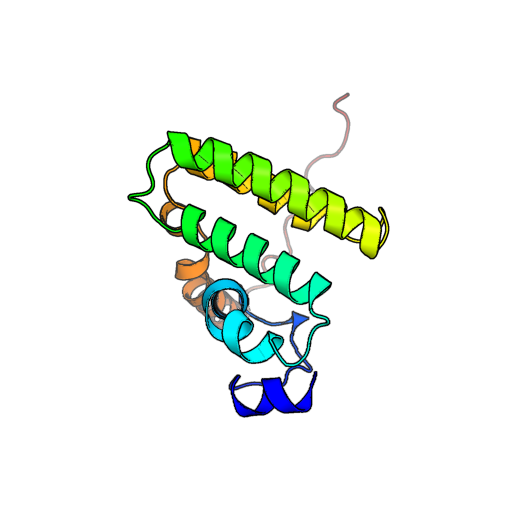0 82.50 104 GLU A CA 1
ATOM 858 C C . GLU A 1 104 ? 9.039 0.906 -8.532 1.00 82.50 104 GLU A C 1
ATOM 860 O O . GLU A 1 104 ? 9.877 0.210 -9.101 1.00 82.50 104 GLU A O 1
ATOM 865 N N . VAL A 1 105 ? 7.730 0.759 -8.767 1.00 84.56 105 VAL A N 1
ATOM 866 C CA . VAL A 1 105 ? 7.209 -0.256 -9.693 1.00 84.56 105 VAL A CA 1
ATOM 867 C C . VAL A 1 105 ? 7.591 0.029 -11.147 1.00 84.56 105 VAL A C 1
ATOM 869 O O . VAL A 1 105 ? 7.869 -0.897 -11.910 1.00 84.56 105 VAL A O 1
ATOM 872 N N . ILE A 1 106 ? 7.661 1.303 -11.541 1.00 82.56 106 ILE A N 1
ATOM 873 C CA . ILE A 1 106 ? 8.144 1.698 -12.872 1.00 82.56 106 ILE A CA 1
ATOM 874 C C . ILE A 1 106 ? 9.638 1.381 -13.023 1.00 82.56 106 ILE A C 1
ATOM 876 O O . ILE A 1 106 ? 10.056 0.927 -14.086 1.00 82.56 106 ILE A O 1
ATOM 880 N N . LEU A 1 107 ? 10.435 1.614 -11.977 1.00 83.81 107 LEU A N 1
ATOM 881 C CA . LEU A 1 107 ? 11.890 1.458 -12.024 1.00 83.81 107 LEU A CA 1
ATOM 882 C C . LEU A 1 107 ? 12.350 -0.001 -11.860 1.00 83.81 107 LEU A C 1
ATOM 884 O O . LEU A 1 107 ? 13.318 -0.416 -12.495 1.00 83.81 107 LEU A O 1
ATOM 888 N N . ARG A 1 108 ? 11.686 -0.771 -10.991 1.00 82.19 108 ARG A N 1
ATOM 889 C CA . ARG A 1 108 ? 12.141 -2.091 -10.511 1.00 82.19 108 ARG A CA 1
ATOM 890 C C . ARG A 1 108 ? 11.206 -3.247 -10.888 1.00 82.19 108 ARG A C 1
ATOM 892 O O . ARG A 1 108 ? 11.515 -4.393 -10.571 1.00 82.19 108 ARG A O 1
ATOM 899 N N . GLY A 1 109 ? 10.090 -2.974 -11.567 1.00 82.56 109 GLY A N 1
ATOM 900 C CA . GLY A 1 109 ? 9.066 -3.967 -11.910 1.00 82.56 109 GLY A CA 1
ATOM 901 C C . GLY A 1 109 ? 8.009 -4.136 -10.814 1.00 82.56 109 GLY A C 1
ATOM 902 O O . GLY A 1 109 ? 7.928 -3.337 -9.893 1.00 82.56 109 GLY A O 1
ATOM 903 N N . SER A 1 110 ? 7.163 -5.167 -10.896 1.00 83.69 110 SER A N 1
ATOM 904 C CA . SER A 1 110 ? 6.063 -5.377 -9.932 1.00 83.69 110 SER A CA 1
ATOM 905 C C . SER A 1 110 ? 6.514 -5.328 -8.475 1.00 83.69 110 SER A C 1
ATOM 907 O O . SER A 1 110 ? 7.615 -5.775 -8.159 1.00 83.69 110 SER A O 1
ATOM 909 N N . MET A 1 111 ? 5.617 -4.924 -7.573 1.00 82.88 111 MET A N 1
ATOM 910 C CA . MET A 1 111 ? 5.887 -4.871 -6.130 1.00 82.88 111 MET A CA 1
ATOM 911 C C . MET A 1 111 ? 6.473 -6.178 -5.578 1.00 82.88 111 MET A C 1
ATOM 913 O O . MET A 1 111 ? 7.379 -6.158 -4.751 1.00 82.88 111 MET A O 1
ATOM 917 N N . ASP A 1 112 ? 6.019 -7.320 -6.095 1.00 80.81 112 ASP A N 1
ATOM 918 C CA . ASP A 1 112 ? 6.490 -8.644 -5.676 1.00 80.81 112 ASP A CA 1
ATOM 919 C C . ASP A 1 112 ? 7.962 -8.904 -6.001 1.00 80.81 112 ASP A C 1
ATOM 921 O O . ASP A 1 112 ? 8.605 -9.683 -5.303 1.00 80.81 112 ASP A O 1
ATOM 925 N N . ALA A 1 113 ? 8.513 -8.216 -7.002 1.00 78.50 113 ALA A N 1
ATOM 926 C CA . ALA A 1 113 ? 9.896 -8.381 -7.433 1.00 78.50 113 ALA A CA 1
ATOM 927 C C . ALA A 1 113 ? 10.905 -7.741 -6.468 1.00 78.50 113 ALA A C 1
ATOM 929 O O . ALA A 1 113 ? 12.051 -8.178 -6.410 1.00 78.50 113 ALA A O 1
ATOM 930 N N . PHE A 1 114 ? 10.498 -6.716 -5.712 1.00 79.88 114 PHE A N 1
ATOM 931 C CA . PHE A 1 114 ? 11.378 -6.009 -4.775 1.00 79.88 114 PHE A CA 1
ATOM 932 C C . PHE A 1 114 ? 10.885 -6.030 -3.324 1.00 79.88 114 PHE A C 1
ATOM 934 O O . PHE A 1 114 ? 11.577 -5.533 -2.437 1.00 79.88 114 PHE A O 1
ATOM 941 N N . SER A 1 115 ? 9.704 -6.592 -3.056 1.00 81.62 115 SER A N 1
ATOM 942 C CA . SER A 1 115 ? 9.185 -6.689 -1.694 1.00 81.62 115 SER A CA 1
ATOM 943 C C . SER A 1 115 ? 10.062 -7.589 -0.817 1.00 81.62 115 SER A C 1
ATOM 945 O O . SER A 1 115 ? 10.484 -8.667 -1.230 1.00 81.62 115 SER A O 1
ATOM 947 N N . ALA A 1 116 ? 10.271 -7.184 0.437 1.00 80.06 116 ALA A N 1
ATOM 948 C CA . ALA A 1 116 ? 10.988 -7.989 1.426 1.00 80.06 116 ALA A CA 1
ATOM 949 C C . ALA A 1 116 ? 10.130 -9.120 2.037 1.00 80.06 116 ALA A C 1
ATOM 951 O O . ALA A 1 116 ? 10.622 -9.907 2.842 1.00 80.06 116 ALA A O 1
ATOM 952 N N . VAL A 1 117 ? 8.851 -9.224 1.650 1.00 76.12 117 VAL A N 1
ATOM 953 C CA . VAL A 1 117 ? 7.874 -10.166 2.228 1.00 76.12 117 VAL A CA 1
ATOM 954 C C . VAL A 1 117 ? 8.346 -11.630 2.182 1.00 76.12 117 VAL A C 1
ATOM 956 O O . VAL A 1 117 ? 8.218 -12.311 3.200 1.00 76.12 117 VAL A O 1
ATOM 959 N N . PRO A 1 118 ? 8.946 -12.143 1.086 1.00 73.19 118 PRO A N 1
ATOM 960 C CA . PRO A 1 118 ? 9.463 -13.516 1.055 1.00 73.19 118 PRO A CA 1
ATOM 961 C C . PRO A 1 118 ? 10.603 -13.772 2.055 1.00 73.19 118 PRO A C 1
ATOM 963 O O . PRO A 1 118 ? 10.801 -14.904 2.494 1.00 73.19 118 PRO A O 1
ATOM 966 N N . TYR A 1 119 ? 11.338 -12.724 2.437 1.00 72.50 119 TYR A N 1
ATOM 967 C CA . TYR A 1 119 ? 12.512 -12.805 3.306 1.00 72.50 119 TYR A CA 1
ATOM 968 C C . TYR A 1 119 ? 12.177 -12.654 4.799 1.00 72.50 119 TYR A C 1
ATOM 970 O O . TYR A 1 119 ? 13.029 -12.936 5.642 1.00 72.50 119 TYR A O 1
ATOM 978 N N . GLU A 1 120 ? 10.938 -12.296 5.162 1.00 72.44 120 GLU A N 1
ATOM 979 C CA . GLU A 1 120 ? 10.510 -12.178 6.569 1.00 72.44 120 GLU A CA 1
ATOM 980 C C . GLU A 1 120 ? 10.677 -13.486 7.357 1.00 72.44 120 GLU A C 1
ATOM 982 O O . GLU A 1 120 ? 10.994 -13.479 8.548 1.00 72.44 120 GLU A O 1
ATOM 987 N N . SER A 1 121 ? 10.467 -14.631 6.702 1.00 71.56 121 SER A N 1
ATOM 988 C CA . SER A 1 121 ? 10.651 -15.948 7.326 1.00 71.56 121 SER A CA 1
ATOM 989 C C . SER A 1 121 ? 12.122 -16.222 7.644 1.00 71.56 121 SER A C 1
ATOM 991 O O . SER A 1 121 ? 12.439 -16.816 8.675 1.00 71.56 121 SER A O 1
ATOM 993 N N . TYR A 1 122 ? 13.022 -15.747 6.782 1.00 73.88 122 TYR A N 1
ATOM 994 C CA . TYR A 1 122 ? 14.459 -15.906 6.964 1.00 73.88 122 TYR A CA 1
ATOM 995 C C . TYR A 1 122 ? 14.992 -15.006 8.087 1.00 73.88 122 TYR A C 1
ATOM 997 O O . TYR A 1 122 ? 15.738 -15.486 8.935 1.00 73.88 122 TYR A O 1
ATOM 1005 N N . LEU A 1 123 ? 14.537 -13.751 8.183 1.00 74.50 123 LEU A N 1
ATOM 1006 C CA . LEU A 1 123 ? 14.903 -12.849 9.289 1.00 74.50 123 LEU A CA 1
ATOM 1007 C C . LEU A 1 123 ? 14.502 -13.414 10.658 1.00 74.50 123 LEU A C 1
ATOM 1009 O O . LEU A 1 123 ? 15.320 -13.465 11.569 1.00 74.50 123 LEU A O 1
ATOM 1013 N N . SER A 1 124 ? 13.286 -13.952 10.765 1.00 71.19 124 SER A N 1
ATOM 1014 C CA . SER A 1 124 ? 12.809 -14.613 11.988 1.00 71.19 124 SER A CA 1
ATOM 1015 C C . SER A 1 124 ? 13.667 -15.829 12.373 1.00 71.19 124 SER A C 1
ATOM 1017 O O . SER A 1 124 ? 13.837 -16.136 13.554 1.00 71.19 124 SER A O 1
ATOM 1019 N N . THR A 1 125 ? 14.229 -16.518 11.376 1.00 73.38 125 THR A N 1
ATOM 1020 C CA . THR A 1 125 ? 15.161 -17.627 11.599 1.00 73.38 125 THR A CA 1
ATOM 1021 C C . THR A 1 125 ? 16.490 -17.105 12.149 1.00 73.38 125 THR A C 1
ATOM 1023 O O . THR A 1 125 ? 16.987 -17.648 13.130 1.00 73.38 125 THR A O 1
ATOM 1026 N N . LEU A 1 126 ? 17.031 -16.018 11.586 1.00 74.25 126 LEU A N 1
ATOM 1027 C CA . LEU A 1 126 ? 18.270 -15.389 12.063 1.00 74.25 126 LEU A CA 1
ATOM 1028 C C . LEU A 1 126 ? 18.160 -14.864 13.500 1.00 74.25 126 LEU A C 1
ATOM 1030 O O . LEU A 1 126 ? 19.062 -15.113 14.291 1.00 74.25 126 LEU A O 1
ATOM 1034 N N . GLU A 1 127 ? 17.052 -14.220 13.868 1.00 73.38 127 GLU A N 1
ATOM 1035 C CA . GLU A 1 127 ? 16.794 -13.778 15.252 1.00 73.38 127 GLU A CA 1
ATOM 1036 C C . GLU A 1 127 ? 16.785 -14.958 16.239 1.00 73.38 127 GLU A C 1
ATOM 1038 O O . GLU A 1 127 ? 17.293 -14.873 17.359 1.00 73.38 127 GLU A O 1
ATOM 1043 N N . THR A 1 128 ? 16.242 -16.100 15.807 1.00 71.69 128 THR A N 1
ATOM 1044 C CA . THR A 1 128 ? 16.252 -17.331 16.609 1.00 71.69 128 THR A CA 1
ATOM 1045 C C . THR A 1 128 ? 17.675 -17.885 16.746 1.00 71.69 128 THR A C 1
ATOM 1047 O O . THR A 1 128 ? 18.063 -18.336 17.817 1.00 71.69 128 THR A O 1
ATOM 1050 N N . PHE A 1 129 ? 18.493 -17.828 15.692 1.00 68.38 129 PHE A N 1
ATOM 1051 C CA . PHE A 1 129 ? 19.900 -18.238 15.770 1.00 68.38 129 PHE A CA 1
ATOM 1052 C C . PHE A 1 129 ? 20.743 -17.321 16.668 1.00 68.38 129 PHE A C 1
ATOM 1054 O O . PHE A 1 129 ? 21.560 -17.820 17.443 1.00 68.38 129 PHE A O 1
ATOM 1061 N N . ASP A 1 130 ? 20.534 -16.006 16.607 1.00 65.94 130 ASP A N 1
ATOM 1062 C CA . ASP A 1 130 ? 21.241 -15.023 17.441 1.00 65.94 130 ASP A CA 1
ATOM 1063 C C . ASP A 1 130 ? 20.934 -15.244 18.935 1.00 65.94 130 ASP A C 1
ATOM 1065 O O . ASP A 1 130 ? 21.831 -15.371 19.768 1.00 65.94 130 ASP A O 1
ATOM 1069 N N . THR A 1 131 ? 19.656 -15.458 19.266 1.00 63.25 131 THR A N 1
ATOM 1070 C CA . THR A 1 131 ? 19.223 -15.765 20.641 1.00 63.25 131 THR A CA 1
ATOM 1071 C C . THR A 1 131 ? 19.717 -17.121 21.161 1.00 63.25 131 THR A C 1
ATOM 1073 O O . THR A 1 131 ? 19.963 -17.257 22.359 1.00 63.25 131 THR A O 1
ATOM 1076 N N . LEU A 1 132 ? 19.910 -18.120 20.290 1.00 61.69 132 LEU A N 1
ATOM 1077 C CA . LEU A 1 132 ? 20.441 -19.440 20.666 1.00 61.69 132 LEU A CA 1
ATOM 1078 C C . LEU A 1 132 ? 21.966 -19.470 20.831 1.00 61.69 132 LEU A C 1
ATOM 1080 O O . LEU A 1 132 ? 22.484 -20.346 21.523 1.00 61.69 132 LEU A O 1
ATOM 1084 N N . THR A 1 133 ? 22.694 -18.547 20.203 1.00 59.62 133 THR A N 1
ATOM 1085 C CA . THR A 1 133 ? 24.165 -18.553 20.209 1.00 59.62 133 THR A CA 1
ATOM 1086 C C . THR A 1 133 ? 24.785 -17.711 21.323 1.00 59.62 133 THR A C 1
ATOM 1088 O O . THR A 1 133 ? 25.995 -17.797 21.519 1.00 59.62 133 THR A O 1
ATOM 1091 N N . ASN A 1 134 ? 23.990 -16.970 22.112 1.00 53.84 134 ASN A N 1
ATOM 1092 C CA . ASN A 1 134 ? 24.474 -16.120 23.215 1.00 53.84 134 ASN A CA 1
ATOM 1093 C C . ASN A 1 134 ? 25.616 -15.172 22.782 1.00 53.84 134 ASN A C 1
ATOM 1095 O O . ASN A 1 134 ? 26.445 -14.750 23.593 1.00 53.84 134 ASN A O 1
ATOM 1099 N N . VAL A 1 135 ? 25.685 -14.863 21.485 1.00 59.59 135 VAL A N 1
ATOM 1100 C CA . VAL A 1 135 ? 26.590 -13.856 20.947 1.00 59.59 135 VAL A CA 1
ATOM 1101 C C . VAL A 1 135 ? 25.954 -12.512 21.275 1.00 59.59 135 VAL A C 1
ATOM 1103 O O . VAL A 1 135 ? 24.743 -12.344 21.152 1.00 59.59 135 VAL A O 1
ATOM 1106 N N . ALA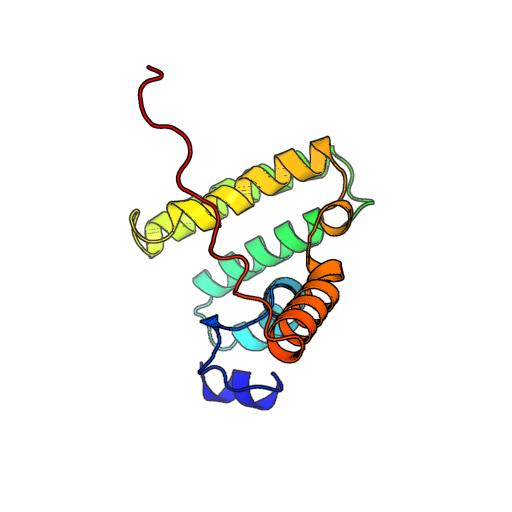 A 1 136 ? 26.756 -11.586 21.801 1.00 53.75 136 ALA A N 1
ATOM 1107 C CA . ALA A 1 136 ? 26.279 -10.269 22.201 1.00 53.75 136 ALA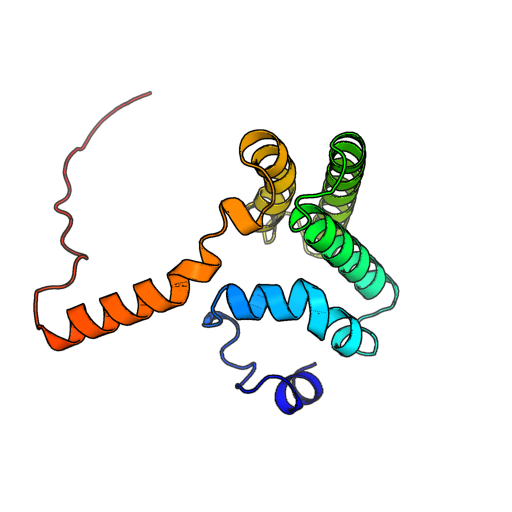 A CA 1
ATOM 1108 C C . ALA A 1 136 ? 25.443 -9.633 21.070 1.00 53.75 136 ALA A C 1
ATOM 1110 O O . ALA A 1 136 ? 25.847 -9.723 19.909 1.00 53.75 136 ALA A O 1
ATOM 1111 N N . PRO A 1 137 ? 24.303 -8.998 21.397 1.00 50.34 137 PRO A N 1
ATOM 1112 C CA . PRO A 1 137 ? 23.343 -8.542 20.403 1.00 50.34 137 PRO A CA 1
ATOM 1113 C C . PRO A 1 137 ? 24.009 -7.620 19.379 1.00 50.34 137 PRO A C 1
ATOM 1115 O O . PRO A 1 137 ? 24.807 -6.746 19.734 1.00 50.34 137 PRO A O 1
ATOM 1118 N N . LEU A 1 138 ? 23.609 -7.756 18.111 1.00 52.50 138 LEU A N 1
ATOM 1119 C CA . LEU A 1 138 ? 24.020 -6.903 16.982 1.00 52.50 138 LEU A CA 1
ATOM 1120 C C . LEU A 1 138 ? 23.721 -5.397 17.181 1.00 52.50 138 LEU A C 1
ATOM 1122 O O . LEU A 1 138 ? 24.018 -4.579 16.314 1.00 52.50 138 LEU A O 1
ATOM 1126 N N . THR A 1 139 ? 23.169 -5.001 18.330 1.00 51.62 139 THR A N 1
ATOM 1127 C CA . THR A 1 139 ? 22.999 -3.610 18.763 1.00 51.62 139 THR A CA 1
ATOM 1128 C C . THR A 1 139 ? 24.310 -2.913 19.142 1.00 51.62 139 THR A C 1
ATOM 1130 O O . THR A 1 139 ? 24.294 -1.714 19.400 1.00 51.62 139 THR A O 1
ATOM 1133 N N . ALA A 1 140 ? 25.450 -3.607 19.162 1.00 45.66 140 ALA A N 1
ATOM 1134 C CA . ALA A 1 140 ? 26.762 -2.982 19.320 1.00 45.66 140 ALA A CA 1
ATOM 1135 C C . ALA A 1 140 ? 27.356 -2.552 17.962 1.00 45.66 140 ALA A C 1
ATOM 1137 O O . ALA A 1 140 ? 28.424 -3.013 17.567 1.00 45.66 140 ALA A O 1
ATOM 1138 N N . PHE A 1 141 ? 26.681 -1.648 17.246 1.00 38.72 141 PHE A N 1
ATOM 1139 C CA . PHE A 1 141 ? 27.390 -0.770 16.313 1.00 38.72 141 PHE A CA 1
ATOM 1140 C C . PHE A 1 141 ? 28.101 0.294 17.159 1.00 38.72 141 PHE A C 1
ATOM 1142 O O . PHE A 1 141 ? 27.419 1.046 17.858 1.00 38.72 141 PHE A O 1
ATOM 1149 N N . PRO A 1 142 ? 29.444 0.372 17.157 1.00 39.41 142 PRO A N 1
ATOM 1150 C CA . PRO A 1 142 ? 30.117 1.474 17.817 1.00 39.41 142 PRO A CA 1
ATOM 1151 C C . PRO A 1 142 ? 29.736 2.774 17.108 1.00 39.41 142 PRO A C 1
ATOM 1153 O O . PRO A 1 142 ? 29.788 2.857 15.879 1.00 39.41 142 PRO A O 1
ATOM 1156 N N . GLU A 1 143 ? 29.367 3.787 17.892 1.00 50.91 143 GLU A N 1
ATOM 1157 C CA . GLU A 1 143 ? 29.312 5.176 17.448 1.00 50.91 143 GLU A CA 1
ATOM 1158 C C . GLU A 1 143 ? 30.605 5.511 16.687 1.00 50.91 143 GLU A C 1
ATOM 1160 O O . GLU A 1 143 ? 31.691 5.573 17.266 1.00 50.91 143 GLU A O 1
ATOM 1165 N N . MET A 1 144 ? 30.504 5.720 15.375 1.00 36.84 144 MET A N 1
ATOM 1166 C CA . MET A 1 144 ? 31.608 6.203 14.553 1.00 36.84 144 MET A CA 1
ATOM 1167 C C . MET A 1 144 ? 31.146 7.392 13.709 1.00 36.84 144 MET A C 1
ATOM 1169 O O . MET A 1 144 ? 30.433 7.229 12.726 1.00 36.84 144 MET A O 1
ATOM 1173 N N . CYS A 1 145 ? 31.643 8.570 14.111 1.00 35.94 145 CYS A N 1
ATOM 1174 C CA . CYS A 1 145 ? 31.575 9.892 13.469 1.00 35.94 145 CYS A CA 1
ATOM 1175 C C . CYS A 1 145 ? 30.172 10.530 13.378 1.00 35.94 145 CYS A C 1
ATOM 1177 O O . CYS A 1 145 ? 29.332 10.107 12.604 1.00 35.94 145 CYS A O 1
ATOM 1179 N N . GLY A 1 146 ? 29.826 11.605 14.092 1.00 39.97 146 GLY A N 1
ATOM 1180 C CA . GLY A 1 146 ? 30.670 12.688 14.590 1.00 39.97 146 GLY A CA 1
ATOM 1181 C C . GLY A 1 146 ? 30.970 13.717 13.493 1.00 39.97 146 GLY A C 1
ATOM 1182 O O . GLY A 1 146 ? 31.962 13.587 12.793 1.00 39.97 146 GLY A O 1
ATOM 1183 N N . LYS A 1 147 ? 30.159 14.786 13.475 1.00 45.25 147 LYS A N 1
ATOM 1184 C CA . LYS A 1 147 ? 30.412 16.128 12.906 1.00 45.25 147 LYS A CA 1
ATOM 1185 C C . LYS A 1 147 ? 30.297 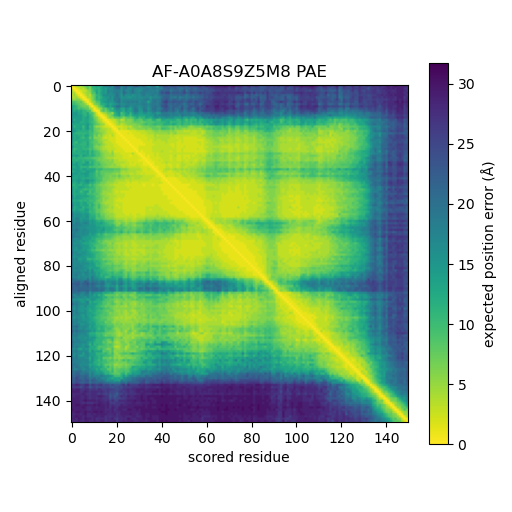16.312 11.380 1.00 45.25 147 LYS A C 1
ATOM 1187 O O . LYS A 1 147 ? 31.206 15.997 10.630 1.00 45.25 147 LYS A O 1
ATOM 1192 N N . GLY A 1 148 ? 29.241 17.039 11.001 1.00 44.44 148 GLY A N 1
ATOM 1193 C CA . GLY A 1 148 ? 29.289 18.094 9.985 1.00 44.44 148 GLY A CA 1
ATOM 1194 C C . GLY A 1 148 ? 29.257 17.661 8.523 1.00 44.44 148 GLY A C 1
ATOM 1195 O O . GLY A 1 148 ? 30.303 17.526 7.905 1.00 44.44 148 GLY A O 1
ATOM 1196 N N . CYS A 1 149 ? 28.061 17.638 7.939 1.00 34.66 149 CYS A N 1
ATOM 1197 C CA . CYS A 1 149 ? 27.867 18.073 6.560 1.00 34.66 149 CYS A CA 1
ATOM 1198 C C . CYS A 1 149 ? 26.585 18.907 6.497 1.00 34.66 149 CYS A C 1
ATOM 1200 O O . CYS A 1 149 ? 25.568 18.528 7.075 1.00 34.66 149 CYS A O 1
ATOM 1202 N N . LEU A 1 150 ? 26.748 20.078 5.880 1.00 38.53 150 LEU A N 1
ATOM 1203 C CA . LEU A 1 150 ? 25.755 21.103 5.563 1.00 38.53 150 LEU A CA 1
ATOM 1204 C C . LEU A 1 150 ? 24.555 20.552 4.788 1.00 38.53 150 LEU A C 1
ATOM 1206 O O . LEU A 1 150 ? 24.770 19.621 3.979 1.00 38.53 150 LEU A O 1
#

Radius of gyration: 19.18 Å; Cα contacts (8 Å, |Δi|>4): 82; chains: 1; bounding box: 52×40×42 Å

Mean predicted aligned error: 12.36 Å